Protein AF-A0A941QCE1-F1 (afdb_monomer)

pLDDT: mean 71.38, std 11.17, range [50.94, 88.25]

Secondary structure (DSSP, 8-state):
-HHHHHHHHHHHHHHHH--------PPPPTT-PPPPPP-PPPPPPHHHHHHHHHHHHHT---------SS---HHHHHHHHHHHTTTTTSPPB-TTS-B-

Radius of gyration: 17.73 Å; Cα contacts (8 Å, |Δi|>4): 46; chains: 1; bounding box: 29×45×41 Å

Sequence (100 aa):
MTVEIDGVLKEWGDRLFYTPIRPRGAKRTITRTTVAVSALPKPRTPTGVRRQLTETIRKAPEVMVKISGGGKGMRQIGAHLDYISRNGKVTLENDAGECH

Solvent-accessible surface area (backbone atoms only — not comparable to full-atom values): 6561 Å² total; per-residue (Å²): 112,69,71,57,53,40,50,53,38,34,56,50,36,51,62,74,78,42,76,85,78,73,81,72,76,78,71,72,44,99,83,71,51,81,64,79,77,74,74,78,79,76,83,70,51,41,66,56,37,52,50,52,53,53,41,61,75,65,62,62,93,79,82,90,81,88,88,77,73,98,68,89,44,72,68,55,54,47,56,52,50,34,59,74,17,62,70,71,76,39,77,44,66,49,97,89,67,54,74,88

Foldseek 3Di:
DVVVLQVVLLVVCCVPPDDPPPPPPFDQDPVRDTDPDPDDPDRDGSVRSVVVVVCVVVVPDDDDDDDDDPPPDPVVVVVVVCVVCVNVVRWDADPVGDTD

Mean predicted aligned error: 14.31 Å

Structure (mmCIF, N/CA/C/O backbone):
data_AF-A0A941QCE1-F1
#
_entry.id   AF-A0A941QCE1-F1
#
loop_
_atom_site.group_PDB
_atom_site.id
_atom_site.type_symbol
_atom_site.label_atom_id
_atom_site.label_alt_id
_atom_site.label_comp_id
_atom_site.label_asym_id
_atom_site.label_entity_id
_atom_site.label_seq_id
_atom_site.pdbx_PDB_ins_code
_atom_site.Cartn_x
_atom_site.Cartn_y
_atom_site.Cartn_z
_atom_site.occupancy
_atom_site.B_iso_or_equiv
_atom_site.auth_seq_id
_atom_site.auth_comp_id
_atom_site.auth_asym_id
_atom_site.auth_atom_id
_atom_site.pdbx_PDB_model_num
ATOM 1 N N . MET A 1 1 ? 11.680 -20.438 -24.336 1.00 57.69 1 MET A N 1
ATOM 2 C CA . MET A 1 1 ? 10.272 -20.426 -23.890 1.00 57.69 1 MET A CA 1
ATOM 3 C C . MET A 1 1 ? 10.069 -19.728 -22.542 1.00 57.69 1 MET A C 1
ATOM 5 O O . MET A 1 1 ? 9.480 -18.662 -22.550 1.00 57.69 1 MET A O 1
ATOM 9 N N . THR A 1 2 ? 10.541 -20.225 -21.387 1.00 60.94 2 THR A N 1
ATOM 10 C CA . THR A 1 2 ? 10.289 -19.546 -20.084 1.00 60.94 2 THR A CA 1
ATOM 11 C C . THR A 1 2 ? 11.100 -18.259 -19.882 1.00 60.94 2 THR A C 1
ATOM 13 O O . THR A 1 2 ? 10.559 -17.267 -19.404 1.00 60.94 2 THR A O 1
ATOM 16 N N . VAL A 1 3 ? 12.361 -18.246 -20.326 1.00 68.69 3 VAL A N 1
ATOM 17 C CA . VAL A 1 3 ? 13.270 -17.083 -20.237 1.00 68.69 3 VAL A CA 1
ATOM 18 C C . VAL A 1 3 ? 12.757 -15.884 -21.047 1.00 68.69 3 VAL A C 1
ATOM 20 O O . VAL A 1 3 ? 12.895 -14.740 -20.623 1.00 68.69 3 VAL A O 1
ATOM 23 N N . GLU A 1 4 ? 12.103 -16.139 -22.182 1.00 81.06 4 GLU A N 1
ATOM 24 C CA . GLU A 1 4 ? 11.497 -15.095 -23.019 1.00 81.06 4 GLU A CA 1
ATOM 25 C C . GLU A 1 4 ? 10.264 -14.490 -22.340 1.00 81.06 4 GLU A C 1
ATOM 27 O O . GLU A 1 4 ? 10.135 -13.271 -22.272 1.00 81.06 4 GLU A O 1
ATOM 32 N N . ILE A 1 5 ? 9.391 -15.330 -21.772 1.00 79.25 5 ILE A N 1
ATOM 33 C CA . ILE A 1 5 ? 8.184 -14.874 -21.067 1.00 79.25 5 ILE A CA 1
ATOM 34 C C . ILE A 1 5 ? 8.563 -14.061 -19.824 1.00 79.25 5 ILE A C 1
ATOM 36 O O . ILE A 1 5 ? 7.945 -13.035 -19.548 1.00 79.25 5 ILE A O 1
ATOM 40 N N . ASP A 1 6 ? 9.581 -14.487 -19.079 1.00 80.75 6 ASP A N 1
ATOM 41 C CA . ASP A 1 6 ? 10.061 -13.767 -17.899 1.00 80.75 6 ASP A CA 1
ATOM 42 C C . ASP A 1 6 ? 10.684 -12.407 -18.266 1.00 80.75 6 ASP A C 1
ATOM 44 O O . ASP A 1 6 ? 10.492 -11.428 -17.538 1.00 80.75 6 ASP A O 1
ATOM 48 N N . GLY A 1 7 ? 11.359 -12.317 -19.418 1.00 80.50 7 GLY A N 1
ATOM 49 C CA . GLY A 1 7 ? 11.852 -11.057 -19.980 1.00 80.50 7 GLY A CA 1
ATOM 50 C C . GLY A 1 7 ? 10.720 -10.099 -20.362 1.00 80.50 7 GLY A C 1
ATOM 51 O O . GLY A 1 7 ? 10.728 -8.941 -19.943 1.00 80.50 7 GLY A O 1
ATOM 52 N N . VAL A 1 8 ? 9.705 -10.603 -21.070 1.00 84.06 8 VAL A N 1
ATOM 53 C CA . VAL A 1 8 ? 8.508 -9.832 -21.452 1.00 84.06 8 VAL A CA 1
ATOM 54 C C . VAL A 1 8 ? 7.747 -9.349 -20.219 1.00 84.06 8 VAL A C 1
ATOM 56 O O . VAL A 1 8 ? 7.345 -8.191 -20.152 1.00 84.06 8 VAL A O 1
ATOM 59 N N . LEU A 1 9 ? 7.585 -10.205 -19.208 1.00 81.06 9 LEU A N 1
ATOM 60 C CA . LEU A 1 9 ? 6.926 -9.836 -17.955 1.00 81.06 9 LEU A CA 1
ATOM 61 C C . LEU A 1 9 ? 7.686 -8.755 -17.200 1.00 81.06 9 LEU A C 1
ATOM 63 O O . LEU A 1 9 ? 7.063 -7.875 -16.614 1.00 81.06 9 LEU A O 1
ATOM 67 N N . LYS A 1 10 ? 9.018 -8.798 -17.211 1.00 79.31 10 LYS A N 1
ATOM 68 C CA . LYS A 1 10 ? 9.828 -7.758 -16.584 1.00 79.31 10 LYS A CA 1
ATOM 69 C C . LYS A 1 10 ? 9.652 -6.416 -17.298 1.00 79.31 10 LYS A C 1
ATOM 71 O O . LYS A 1 10 ? 9.389 -5.421 -16.634 1.00 79.31 10 LYS A O 1
ATOM 76 N N . GLU A 1 11 ? 9.717 -6.395 -18.628 1.00 81.06 11 GLU A N 1
ATOM 77 C CA . GLU A 1 11 ? 9.509 -5.177 -19.424 1.00 81.06 11 GLU A CA 1
ATOM 78 C C . GLU A 1 11 ? 8.094 -4.598 -19.244 1.00 81.06 11 GLU A C 1
ATOM 80 O O . GLU A 1 11 ? 7.923 -3.403 -18.989 1.00 81.06 11 GLU A O 1
ATOM 85 N N . TRP A 1 12 ? 7.069 -5.451 -19.317 1.00 80.38 12 TRP A N 1
ATOM 86 C CA . TRP A 1 12 ? 5.679 -5.048 -19.100 1.00 80.38 12 TRP A CA 1
ATOM 87 C C . TRP A 1 12 ? 5.436 -4.581 -17.666 1.00 80.38 12 TRP A C 1
ATOM 89 O O . TRP A 1 12 ? 4.742 -3.589 -17.456 1.00 80.38 12 TRP A O 1
ATOM 99 N N . GLY A 1 13 ? 6.024 -5.261 -16.682 1.00 75.50 13 GLY A N 1
ATOM 100 C CA . GLY A 1 13 ? 5.938 -4.884 -15.275 1.00 75.50 13 GLY A CA 1
ATOM 101 C C . GLY A 1 13 ? 6.582 -3.528 -14.992 1.00 75.50 13 GLY A C 1
ATOM 102 O O . GLY A 1 13 ? 5.969 -2.693 -14.323 1.00 75.50 13 GLY A O 1
ATOM 103 N N . ASP A 1 14 ? 7.770 -3.286 -15.554 1.00 74.69 14 ASP A N 1
ATOM 104 C CA . ASP A 1 14 ? 8.490 -2.013 -15.444 1.00 74.69 14 ASP A CA 1
ATOM 105 C C . ASP A 1 14 ? 7.679 -0.861 -16.078 1.00 74.69 14 ASP A C 1
ATOM 107 O O . ASP A 1 14 ? 7.669 0.246 -15.542 1.00 74.69 14 ASP A O 1
ATOM 111 N N . ARG A 1 15 ? 6.934 -1.115 -17.167 1.00 75.12 15 ARG A N 1
ATOM 112 C CA . ARG A 1 15 ? 6.098 -0.110 -17.854 1.00 75.12 15 ARG A CA 1
ATOM 113 C C . ARG A 1 15 ? 4.736 0.142 -17.196 1.00 75.12 15 ARG A C 1
ATOM 115 O O . ARG A 1 15 ? 4.280 1.284 -17.177 1.00 75.12 15 ARG A O 1
ATOM 122 N N . LEU A 1 16 ? 4.058 -0.903 -16.721 1.00 72.88 16 LEU A N 1
ATOM 123 C CA . LEU A 1 16 ? 2.693 -0.816 -16.181 1.00 72.88 16 LEU A CA 1
ATOM 124 C C . LEU A 1 16 ? 2.660 -0.309 -14.738 1.00 72.88 16 LEU A C 1
ATOM 126 O O . LEU A 1 16 ? 1.761 0.447 -14.377 1.00 72.88 16 LEU A O 1
ATOM 130 N N . PHE A 1 17 ? 3.620 -0.730 -13.912 1.00 69.50 17 PHE A N 1
ATOM 131 C CA . PHE A 1 17 ? 3.566 -0.514 -12.463 1.00 69.50 17 PHE A CA 1
ATOM 132 C C . PHE A 1 17 ? 4.586 0.503 -11.943 1.00 69.50 17 PHE A C 1
ATOM 134 O O . PHE A 1 17 ? 4.507 0.887 -10.776 1.00 69.50 17 PHE A O 1
ATOM 141 N N . TYR A 1 18 ? 5.506 0.979 -12.787 1.00 64.69 18 TYR A N 1
ATOM 142 C CA . TYR A 1 18 ? 6.447 2.036 -12.430 1.00 64.69 18 TYR A CA 1
ATOM 143 C C . TYR A 1 18 ? 6.416 3.195 -13.427 1.00 64.69 18 TYR A C 1
ATOM 145 O O . TYR A 1 18 ? 6.730 3.066 -14.603 1.00 64.69 18 TYR A O 1
ATOM 153 N N . THR A 1 19 ? 6.117 4.392 -12.921 1.00 58.28 19 THR A N 1
ATOM 154 C CA . THR A 1 19 ? 6.601 5.627 -13.544 1.00 58.28 19 THR A CA 1
ATOM 155 C C . THR A 1 19 ? 8.025 5.871 -13.045 1.00 58.28 19 THR A C 1
ATOM 157 O O . THR A 1 19 ? 8.265 5.729 -11.841 1.00 58.28 19 THR A O 1
ATOM 160 N N . PRO A 1 20 ? 8.985 6.262 -13.906 1.00 55.91 20 PRO A N 1
ATOM 161 C CA . PRO A 1 20 ? 10.286 6.709 -13.434 1.00 55.91 20 PRO A CA 1
ATOM 162 C C . PRO A 1 20 ? 10.062 7.861 -12.457 1.00 55.91 20 PRO A C 1
ATOM 164 O O . PRO A 1 20 ? 9.572 8.928 -12.843 1.00 55.91 20 PRO A O 1
ATOM 167 N N . ILE A 1 21 ? 10.380 7.644 -11.179 1.00 54.38 21 ILE A N 1
ATOM 168 C CA . ILE A 1 21 ? 10.329 8.700 -10.173 1.00 54.38 21 ILE A CA 1
ATOM 169 C C . ILE A 1 21 ? 11.406 9.698 -10.582 1.00 54.38 21 ILE A C 1
ATOM 171 O O . ILE A 1 21 ? 12.589 9.489 -10.325 1.00 54.38 21 ILE A O 1
ATOM 175 N N . ARG A 1 22 ? 11.011 10.777 -11.264 1.00 58.78 22 ARG A N 1
ATOM 176 C CA . ARG A 1 22 ? 11.917 11.893 -11.527 1.00 58.78 22 ARG A CA 1
ATOM 177 C C . ARG A 1 22 ? 12.284 12.464 -10.159 1.00 58.78 22 ARG A C 1
ATOM 179 O O . ARG A 1 22 ? 11.373 12.929 -9.464 1.00 58.78 22 ARG A O 1
ATOM 186 N N . PRO A 1 23 ? 13.556 12.404 -9.731 1.00 52.75 23 PRO A N 1
ATOM 187 C CA . PRO A 1 23 ? 13.932 12.919 -8.429 1.00 52.75 23 PRO A CA 1
ATOM 188 C C . PRO A 1 23 ? 13.594 14.408 -8.409 1.00 52.75 23 PRO A C 1
ATOM 190 O O . PRO A 1 23 ? 14.180 15.214 -9.129 1.00 52.75 23 PRO A O 1
ATOM 193 N N . ARG A 1 24 ? 12.595 14.786 -7.610 1.00 55.69 24 ARG A N 1
ATOM 194 C CA . ARG A 1 24 ? 12.346 16.194 -7.320 1.00 55.69 24 ARG A CA 1
ATOM 195 C C . ARG A 1 24 ? 13.473 16.603 -6.380 1.00 55.69 24 ARG A C 1
ATOM 197 O O . ARG A 1 24 ? 13.593 16.010 -5.309 1.00 55.69 24 ARG A O 1
ATOM 204 N N . GLY A 1 25 ? 14.316 17.541 -6.815 1.00 57.47 25 GLY A N 1
ATOM 205 C CA . GLY A 1 25 ? 15.491 17.986 -6.061 1.00 57.47 25 GLY A CA 1
ATOM 206 C C . GLY A 1 25 ? 15.168 18.192 -4.580 1.00 57.47 25 GLY A C 1
ATOM 207 O O . GLY A 1 25 ? 14.105 18.723 -4.241 1.00 57.47 25 GLY A O 1
ATOM 208 N N . ALA A 1 26 ? 16.056 17.711 -3.708 1.00 56.28 26 ALA A N 1
ATOM 209 C CA . ALA A 1 26 ? 15.859 17.721 -2.265 1.00 56.28 26 ALA A CA 1
ATOM 210 C C . ALA A 1 26 ? 15.496 19.137 -1.782 1.00 56.28 26 ALA A C 1
ATOM 212 O O . ALA A 1 26 ? 16.290 20.071 -1.906 1.00 56.28 26 ALA A O 1
ATOM 213 N N . LYS A 1 27 ? 14.288 19.320 -1.234 1.00 54.38 27 LYS A N 1
ATOM 214 C CA . LYS A 1 27 ? 13.924 20.590 -0.598 1.00 54.38 27 LYS A CA 1
ATOM 215 C C . LYS A 1 27 ? 14.612 20.664 0.762 1.00 54.38 27 LYS A C 1
ATOM 217 O O . LYS A 1 27 ? 14.456 19.765 1.583 1.00 54.38 27 LYS A O 1
ATOM 222 N N . ARG A 1 28 ? 15.367 21.740 0.993 1.00 52.19 28 ARG A N 1
ATOM 223 C CA . ARG A 1 28 ? 15.990 22.036 2.290 1.00 52.19 28 ARG A CA 1
ATOM 224 C C . ARG A 1 28 ? 14.878 22.288 3.311 1.00 52.19 28 ARG A C 1
ATOM 226 O O . ARG A 1 28 ? 14.091 23.215 3.139 1.00 52.19 28 ARG A O 1
ATOM 233 N N . THR A 1 29 ? 14.795 21.464 4.349 1.00 54.97 29 THR A N 1
ATOM 234 C CA . THR A 1 29 ? 13.930 21.732 5.507 1.00 54.97 29 THR A CA 1
ATOM 235 C C . THR A 1 29 ? 14.478 22.938 6.286 1.00 54.97 29 THR A C 1
ATOM 237 O O . THR A 1 29 ? 15.670 23.235 6.199 1.00 54.97 29 THR A O 1
ATOM 240 N N . ILE A 1 30 ? 13.626 23.627 7.058 1.00 59.22 30 ILE A N 1
ATOM 241 C CA . ILE A 1 30 ? 13.966 24.792 7.906 1.00 59.22 30 ILE A CA 1
ATOM 242 C C . ILE A 1 30 ? 15.215 24.544 8.784 1.00 59.22 30 ILE A C 1
ATOM 244 O O . ILE A 1 30 ? 15.999 25.458 9.016 1.00 59.22 30 ILE A O 1
ATOM 248 N N . THR A 1 31 ? 15.480 23.291 9.163 1.00 61.97 31 THR A N 1
ATOM 249 C CA . THR A 1 31 ? 16.641 22.852 9.962 1.00 61.97 31 THR A CA 1
ATOM 250 C C . THR A 1 31 ? 17.931 22.609 9.148 1.00 61.97 31 THR A C 1
ATOM 252 O O . THR A 1 31 ? 18.894 22.062 9.671 1.00 61.97 31 THR A O 1
ATOM 255 N N . ARG A 1 32 ? 17.989 22.976 7.855 1.00 54.12 32 ARG A N 1
ATOM 256 C CA . ARG A 1 32 ? 19.138 22.742 6.942 1.00 54.12 32 ARG A CA 1
ATOM 257 C C . ARG A 1 32 ? 19.596 21.277 6.801 1.00 54.12 32 ARG A C 1
ATOM 259 O O . ARG A 1 32 ? 20.653 21.036 6.229 1.00 54.12 32 ARG A O 1
ATOM 266 N N . THR A 1 33 ? 18.809 20.297 7.229 1.00 54.88 33 THR A N 1
ATOM 267 C CA . THR A 1 33 ? 19.130 18.875 7.035 1.00 54.88 33 THR A CA 1
ATOM 268 C C . THR A 1 33 ? 18.647 18.398 5.665 1.00 54.88 33 THR A C 1
ATOM 270 O O . THR A 1 33 ? 17.520 18.690 5.254 1.00 54.88 33 THR A O 1
ATOM 273 N N . THR A 1 34 ? 19.494 17.669 4.940 1.00 50.94 34 THR A N 1
ATOM 274 C CA . THR A 1 34 ? 19.124 16.990 3.696 1.00 50.94 34 THR A CA 1
ATOM 275 C C . THR A 1 34 ? 18.390 15.694 4.035 1.00 50.94 34 THR A C 1
ATOM 277 O O . THR A 1 34 ? 18.935 14.803 4.679 1.00 50.94 34 THR A O 1
ATOM 280 N N . VAL A 1 35 ? 17.129 15.569 3.617 1.00 54.94 35 VAL A N 1
ATOM 281 C CA . VAL A 1 35 ? 16.439 14.273 3.655 1.00 54.94 35 VAL A CA 1
ATOM 282 C C . VAL A 1 35 ? 16.918 13.484 2.442 1.00 54.94 35 VAL A C 1
ATOM 284 O O . VAL A 1 35 ? 16.690 13.915 1.310 1.00 54.94 35 VAL A O 1
ATOM 287 N N . ALA A 1 36 ? 17.598 12.358 2.671 1.00 55.38 36 ALA A N 1
ATOM 288 C CA . ALA A 1 36 ? 17.956 11.434 1.602 1.00 55.38 36 ALA A CA 1
ATOM 289 C C . ALA A 1 36 ? 16.685 11.052 0.829 1.00 55.38 36 ALA A C 1
ATOM 291 O O . ALA A 1 36 ? 15.700 10.591 1.417 1.00 55.38 36 ALA A O 1
ATOM 292 N N . VAL A 1 37 ? 16.691 11.296 -0.482 1.00 56.16 37 VAL A N 1
ATOM 293 C CA . VAL A 1 37 ? 15.633 10.819 -1.372 1.00 56.16 37 VAL A CA 1
ATOM 294 C C . VAL A 1 37 ? 15.660 9.297 -1.264 1.00 56.16 37 VAL A C 1
ATOM 296 O O . VAL A 1 37 ? 16.717 8.694 -1.439 1.00 56.16 37 VAL A O 1
ATOM 299 N N . SER A 1 38 ? 14.530 8.696 -0.883 1.00 56.50 38 SER A N 1
ATOM 300 C CA . SER A 1 38 ? 14.392 7.245 -0.736 1.00 56.50 38 SER A CA 1
ATOM 301 C C . SER A 1 38 ? 14.980 6.528 -1.949 1.00 56.50 38 SER A C 1
ATOM 303 O O . SER A 1 38 ? 14.727 6.955 -3.078 1.00 56.50 38 SER A O 1
ATOM 305 N N . ALA A 1 39 ? 15.754 5.467 -1.697 1.00 56.31 39 ALA A N 1
ATOM 306 C CA . ALA A 1 39 ? 16.381 4.639 -2.721 1.00 56.31 39 ALA A CA 1
ATOM 307 C C . ALA A 1 39 ? 15.402 4.319 -3.858 1.00 56.31 39 ALA A C 1
ATOM 309 O O . ALA A 1 39 ? 14.203 4.137 -3.615 1.00 56.31 39 ALA A O 1
ATOM 310 N N . LEU A 1 40 ? 15.919 4.262 -5.091 1.00 55.34 40 LEU A N 1
ATOM 311 C CA . LEU A 1 40 ? 15.110 3.852 -6.230 1.00 55.34 40 LEU A CA 1
ATOM 312 C C . LEU A 1 40 ? 14.429 2.515 -5.900 1.00 55.34 40 LEU A C 1
ATOM 314 O O . LEU A 1 40 ? 15.067 1.631 -5.321 1.00 55.34 40 LEU A O 1
ATOM 318 N N . PRO A 1 41 ? 13.147 2.363 -6.254 1.00 57.00 41 PRO A N 1
ATOM 319 C CA . PRO A 1 41 ? 12.459 1.097 -6.090 1.00 57.00 41 PRO A CA 1
ATOM 320 C C . PRO A 1 41 ? 13.257 -0.016 -6.775 1.00 57.00 41 PRO A C 1
ATOM 322 O O . PRO A 1 41 ? 13.695 0.134 -7.917 1.00 57.00 41 PRO A O 1
ATOM 325 N N . LYS A 1 42 ? 13.472 -1.127 -6.064 1.00 59.97 42 LYS A N 1
ATOM 326 C CA . LYS A 1 42 ? 14.159 -2.297 -6.617 1.00 59.97 42 LYS A CA 1
ATOM 327 C C . LYS A 1 42 ? 13.325 -2.838 -7.793 1.00 59.97 42 LYS A C 1
ATOM 329 O O . LYS A 1 42 ? 12.116 -3.001 -7.614 1.00 59.97 42 LYS A O 1
ATOM 334 N N . PRO A 1 43 ? 13.923 -3.118 -8.969 1.00 59.53 43 PRO A N 1
ATOM 335 C CA . PRO A 1 43 ? 13.182 -3.687 -10.092 1.00 59.53 43 PRO A CA 1
ATOM 336 C C . PRO A 1 43 ? 12.540 -5.010 -9.662 1.00 59.53 43 PRO A C 1
ATOM 338 O O . PRO A 1 43 ? 13.191 -5.843 -9.021 1.00 59.53 43 PRO A O 1
ATOM 341 N N . ARG A 1 44 ? 11.248 -5.182 -9.962 1.00 66.00 44 ARG A N 1
ATOM 342 C CA . ARG A 1 44 ? 10.491 -6.369 -9.538 1.00 66.00 44 ARG A CA 1
ATOM 343 C C . ARG A 1 44 ? 10.960 -7.597 -10.316 1.00 66.00 44 ARG A C 1
ATOM 345 O O . ARG A 1 44 ? 11.306 -7.519 -11.492 1.00 66.00 44 ARG A O 1
ATOM 352 N N . THR A 1 45 ? 10.954 -8.750 -9.654 1.00 78.38 45 THR A N 1
ATOM 353 C CA . THR A 1 45 ? 11.195 -10.040 -10.307 1.00 78.38 45 THR A CA 1
ATOM 354 C C . THR A 1 45 ? 9.990 -10.432 -11.177 1.00 78.38 45 THR A C 1
ATOM 356 O O . THR A 1 45 ? 8.862 -10.032 -10.871 1.00 78.38 45 THR A O 1
ATOM 359 N N . PRO A 1 46 ? 10.175 -11.267 -12.217 1.00 76.75 46 PRO A N 1
ATOM 360 C CA . PRO A 1 46 ? 9.074 -11.758 -13.057 1.00 76.75 46 PRO A CA 1
ATOM 361 C C . PRO A 1 46 ? 7.946 -12.431 -12.256 1.00 76.75 46 PRO A C 1
ATOM 363 O O . PRO A 1 46 ? 6.765 -12.270 -12.566 1.00 76.75 46 PRO A O 1
ATOM 366 N N . THR A 1 47 ? 8.291 -13.131 -11.170 1.00 79.50 47 THR A N 1
ATOM 367 C CA . THR A 1 47 ? 7.333 -13.730 -10.226 1.00 79.50 47 THR A CA 1
ATOM 368 C C . THR A 1 47 ? 6.477 -12.684 -9.512 1.00 79.50 47 THR A C 1
ATOM 370 O O . THR A 1 47 ? 5.262 -12.849 -9.407 1.00 79.50 47 THR A O 1
ATOM 373 N N . GLY A 1 48 ? 7.081 -11.572 -9.083 1.00 78.81 48 GLY A N 1
ATOM 374 C CA . GLY A 1 48 ? 6.366 -10.460 -8.463 1.00 78.81 48 GLY A CA 1
ATOM 375 C C . GLY A 1 48 ? 5.380 -9.784 -9.418 1.00 78.81 48 GLY A C 1
ATOM 376 O O . GLY A 1 48 ? 4.280 -9.429 -9.000 1.00 78.81 48 GLY A O 1
ATOM 377 N N . VAL A 1 49 ? 5.741 -9.666 -10.702 1.00 78.81 49 VAL A N 1
ATOM 378 C CA . VAL A 1 49 ? 4.853 -9.118 -11.743 1.00 78.81 49 VAL A CA 1
ATOM 379 C C . VAL A 1 49 ? 3.658 -10.040 -11.992 1.00 78.81 49 VAL A C 1
ATOM 381 O O . VAL A 1 49 ? 2.524 -9.567 -12.021 1.00 78.81 49 VAL A O 1
ATOM 384 N N . ARG A 1 50 ? 3.879 -11.360 -12.107 1.00 81.19 50 ARG A N 1
ATO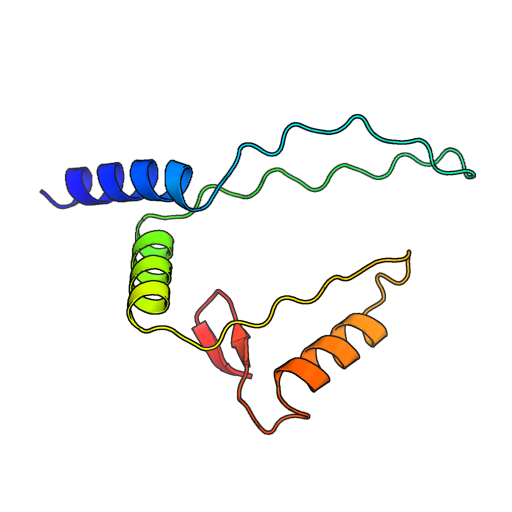M 385 C CA . ARG A 1 50 ? 2.786 -12.342 -12.254 1.00 81.19 50 ARG A CA 1
ATOM 386 C C . ARG A 1 50 ? 1.809 -12.294 -11.079 1.00 81.19 50 ARG A C 1
ATOM 388 O O . ARG A 1 50 ? 0.600 -12.299 -11.306 1.00 81.19 50 ARG A O 1
ATOM 395 N N . ARG A 1 51 ? 2.318 -12.220 -9.841 1.00 80.38 51 ARG A N 1
ATOM 396 C CA . ARG A 1 51 ? 1.476 -12.096 -8.639 1.00 80.38 51 ARG A CA 1
ATOM 397 C C . ARG A 1 51 ? 0.609 -10.844 -8.718 1.00 80.38 51 ARG A C 1
ATOM 399 O O . ARG A 1 51 ? -0.605 -10.945 -8.621 1.00 80.38 51 ARG A O 1
ATOM 406 N N . GLN A 1 52 ? 1.217 -9.688 -8.972 1.00 74.44 52 GLN A N 1
ATOM 407 C CA . GLN A 1 52 ? 0.491 -8.421 -9.036 1.00 74.44 52 GLN A CA 1
ATOM 408 C C . GLN A 1 52 ? -0.575 -8.412 -10.139 1.00 74.44 52 GLN A C 1
ATOM 410 O O . GLN A 1 52 ? -1.699 -7.995 -9.886 1.00 74.44 52 GLN A O 1
ATOM 415 N N . LEU A 1 53 ? -0.264 -8.936 -11.329 1.00 77.44 53 LEU A N 1
ATOM 416 C CA . LEU A 1 53 ? -1.239 -9.062 -12.414 1.00 77.44 53 LEU A CA 1
ATOM 417 C C . LEU A 1 53 ? -2.420 -9.957 -12.014 1.00 77.44 53 LEU A C 1
ATOM 419 O O . LEU A 1 53 ? -3.570 -9.628 -12.296 1.00 77.44 53 LEU A O 1
ATOM 423 N N . THR A 1 54 ? -2.138 -11.066 -11.331 1.00 80.12 54 THR A N 1
ATOM 424 C CA . THR A 1 54 ? -3.166 -11.990 -10.837 1.00 80.12 54 THR A CA 1
ATOM 425 C C . THR A 1 54 ? -4.078 -11.305 -9.820 1.00 80.12 54 THR A C 1
ATOM 427 O O . THR A 1 54 ? -5.296 -11.418 -9.930 1.00 80.12 54 THR A O 1
ATOM 430 N N . GLU A 1 55 ? -3.516 -10.537 -8.886 1.00 77.31 55 GLU A N 1
ATOM 431 C CA . GLU A 1 55 ? -4.279 -9.774 -7.890 1.00 77.31 55 GLU A CA 1
ATOM 432 C C . GLU A 1 55 ? -5.123 -8.655 -8.521 1.00 77.31 55 GLU A C 1
ATOM 434 O O . GLU A 1 55 ? -6.303 -8.506 -8.195 1.00 77.31 55 GLU A O 1
ATOM 439 N N . THR A 1 56 ? -4.574 -7.926 -9.501 1.00 72.62 56 THR A N 1
ATOM 440 C CA . THR A 1 56 ? -5.324 -6.912 -10.259 1.00 72.62 56 THR A CA 1
ATOM 441 C C . THR A 1 56 ? -6.504 -7.536 -11.008 1.00 72.62 56 THR A C 1
ATOM 443 O O . THR A 1 56 ? -7.615 -7.008 -10.959 1.00 72.62 56 THR A O 1
ATOM 446 N N . ILE A 1 57 ? -6.298 -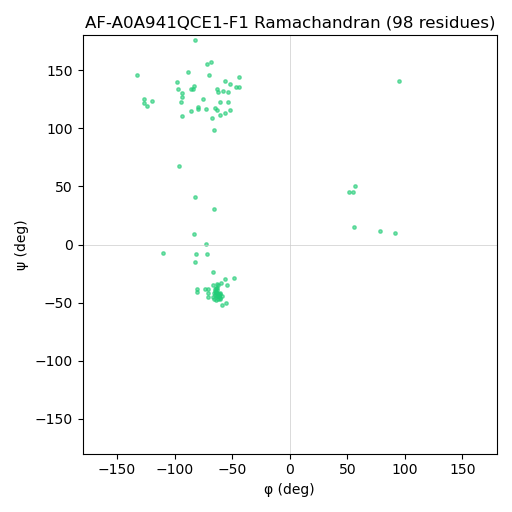8.683 -11.666 1.00 79.88 57 ILE A N 1
ATOM 447 C CA . ILE A 1 57 ? -7.372 -9.419 -12.353 1.00 79.88 57 ILE A CA 1
ATOM 448 C C . ILE A 1 57 ? -8.427 -9.906 -11.350 1.00 79.88 57 ILE A C 1
ATOM 450 O O . ILE A 1 57 ? -9.624 -9.833 -11.632 1.00 79.88 57 ILE A O 1
ATOM 454 N N . ARG A 1 58 ? -7.999 -10.362 -10.167 1.00 79.19 58 ARG A N 1
ATOM 455 C CA . ARG A 1 58 ? -8.880 -10.818 -9.082 1.00 79.19 58 ARG A CA 1
ATOM 456 C C . ARG A 1 58 ? -9.642 -9.690 -8.384 1.00 79.19 58 ARG A C 1
ATOM 458 O O . ARG A 1 58 ? -10.537 -9.993 -7.602 1.00 79.19 58 ARG A O 1
ATOM 465 N N . LYS A 1 59 ? -9.338 -8.418 -8.681 1.00 73.44 59 LYS A N 1
ATOM 466 C CA . LYS A 1 59 ? -9.928 -7.239 -8.023 1.00 73.44 59 LYS A CA 1
ATOM 467 C C . LYS A 1 59 ? -9.829 -7.327 -6.496 1.00 73.44 59 LYS A C 1
ATOM 469 O O . LYS A 1 59 ? -10.812 -7.084 -5.793 1.00 73.44 59 LYS A O 1
ATOM 474 N N . ALA A 1 60 ? -8.655 -7.707 -5.989 1.00 68.88 60 ALA A N 1
ATOM 475 C CA . ALA A 1 60 ? -8.418 -7.737 -4.553 1.00 68.88 60 ALA A CA 1
ATOM 476 C C . ALA A 1 60 ? -8.688 -6.346 -3.933 1.00 68.88 60 ALA A C 1
ATOM 478 O O . ALA A 1 60 ? -8.387 -5.326 -4.559 1.00 68.88 60 ALA A O 1
ATOM 479 N N . PRO A 1 61 ? -9.291 -6.269 -2.734 1.00 67.31 61 PRO A N 1
ATOM 480 C CA . PRO A 1 61 ? -9.551 -4.993 -2.081 1.00 67.31 61 PRO A CA 1
ATOM 481 C C . PRO A 1 61 ? -8.229 -4.324 -1.675 1.00 67.31 61 PRO A C 1
ATOM 483 O O . PRO A 1 61 ? -7.565 -4.759 -0.737 1.00 67.31 61 PRO A O 1
ATOM 486 N N . GLU A 1 62 ? -7.862 -3.245 -2.366 1.00 72.75 62 GLU A N 1
ATOM 487 C CA . GLU A 1 62 ? -6.661 -2.451 -2.087 1.00 72.75 62 GLU A CA 1
ATOM 4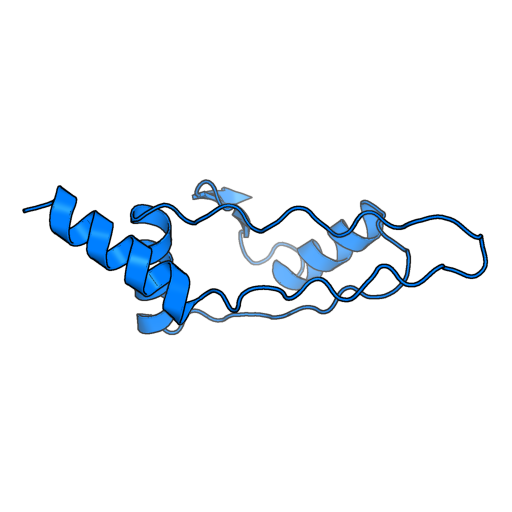88 C C . GLU A 1 62 ? -6.995 -1.207 -1.244 1.00 72.75 62 GLU A C 1
ATOM 490 O O . GLU A 1 62 ? -8.002 -0.532 -1.472 1.00 72.75 62 GLU A O 1
ATOM 495 N N . VAL A 1 63 ? -6.133 -0.867 -0.276 1.00 71.56 63 VAL A N 1
ATOM 496 C CA . VAL A 1 63 ? -6.262 0.345 0.553 1.00 71.56 63 VAL A CA 1
ATOM 497 C C . VAL A 1 63 ? -4.992 1.181 0.436 1.00 71.56 63 VAL A C 1
ATOM 499 O O . VAL A 1 63 ? -3.908 0.744 0.816 1.00 71.56 63 VAL A O 1
ATOM 502 N N . MET A 1 64 ? -5.121 2.417 -0.053 1.00 69.81 64 MET A N 1
ATOM 503 C CA . MET A 1 64 ? -4.020 3.380 -0.075 1.00 69.81 64 MET A CA 1
ATOM 504 C C . MET A 1 64 ? -4.051 4.262 1.176 1.00 69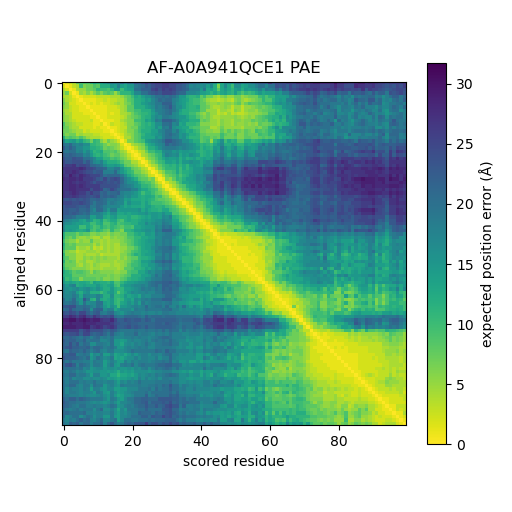.81 64 MET A C 1
ATOM 506 O O . MET A 1 64 ? -5.057 4.913 1.455 1.00 69.81 64 MET A O 1
ATOM 510 N N . VAL A 1 65 ? -2.927 4.341 1.896 1.00 66.00 65 VAL A N 1
ATOM 511 C CA . VAL A 1 65 ? -2.770 5.221 3.066 1.00 66.00 65 VAL A CA 1
ATOM 512 C C . VAL A 1 65 ? -1.638 6.211 2.822 1.00 66.00 65 VAL A C 1
ATOM 514 O O . VAL A 1 65 ? -0.496 5.836 2.560 1.00 66.00 65 VAL A O 1
ATOM 517 N N . LYS A 1 66 ? -1.946 7.506 2.930 1.00 72.88 66 LYS A N 1
ATOM 518 C CA . LYS A 1 66 ? -0.935 8.562 2.870 1.00 72.88 66 LYS A CA 1
ATOM 519 C C . LYS A 1 66 ? -0.344 8.791 4.256 1.00 72.88 66 LYS A C 1
ATOM 521 O O . LYS A 1 66 ? -1.016 9.311 5.139 1.00 72.88 66 LYS A O 1
ATOM 526 N N . ILE A 1 67 ? 0.942 8.496 4.403 1.00 66.25 67 ILE A N 1
ATOM 527 C CA . ILE A 1 67 ? 1.707 8.829 5.606 1.00 66.25 67 ILE A CA 1
ATOM 528 C C . ILE A 1 67 ? 2.396 10.179 5.363 1.00 66.25 67 ILE A C 1
ATOM 530 O O . ILE A 1 67 ? 3.287 10.288 4.519 1.00 66.25 67 ILE A O 1
ATOM 534 N N . SER A 1 68 ? 1.968 11.234 6.060 1.00 60.50 68 SER A N 1
ATOM 535 C CA . SER A 1 68 ? 2.567 12.575 5.952 1.00 60.50 68 SER A CA 1
ATOM 536 C C . SER A 1 68 ? 2.850 13.199 7.317 1.00 60.50 68 SER A C 1
ATOM 538 O O . SER A 1 68 ? 2.069 13.018 8.243 1.00 60.50 68 SER A O 1
ATOM 540 N N . GLY A 1 69 ? 3.932 13.985 7.411 1.00 57.88 69 GLY A N 1
ATOM 541 C CA . GLY A 1 69 ? 4.406 14.606 8.657 1.00 57.88 69 GLY A CA 1
ATOM 542 C C . GLY A 1 69 ? 5.485 13.7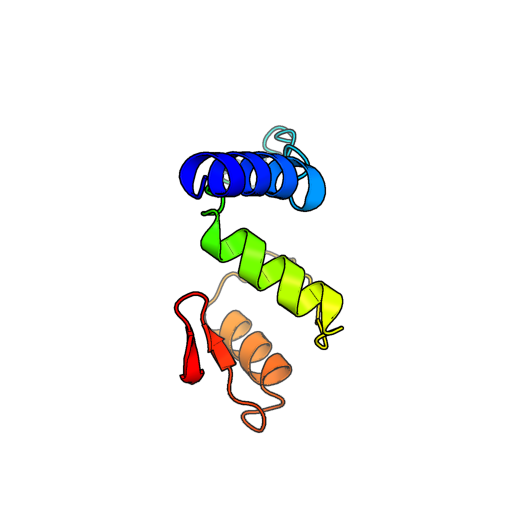58 9.341 1.00 57.88 69 GLY A C 1
ATOM 543 O O . GLY A 1 69 ? 5.424 12.536 9.308 1.00 57.88 69 GLY A O 1
ATOM 544 N N . GLY A 1 70 ? 6.512 14.395 9.912 1.00 62.88 70 GLY A N 1
ATOM 545 C CA . GLY 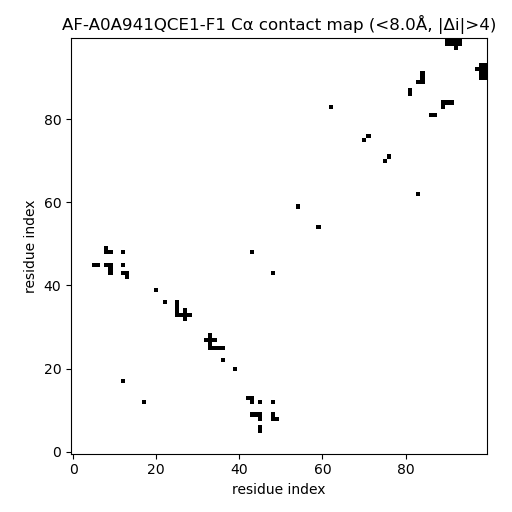A 1 70 ? 7.754 13.780 10.416 1.00 62.88 70 GLY A CA 1
ATOM 546 C C . GLY A 1 70 ? 7.640 12.831 11.621 1.00 62.88 70 GLY A C 1
ATOM 547 O O . GLY A 1 70 ? 8.586 12.733 12.392 1.00 62.88 70 GLY A O 1
ATOM 548 N N . GLY A 1 71 ? 6.525 12.123 11.793 1.00 54.69 71 GLY A N 1
ATOM 549 C CA . GLY A 1 71 ? 6.333 11.062 12.780 1.00 54.69 71 GLY A CA 1
ATOM 550 C C . GLY A 1 71 ? 6.581 9.682 12.173 1.00 54.69 71 GLY A C 1
ATOM 551 O O . GLY A 1 71 ? 5.653 8.896 12.031 1.00 54.69 71 GLY A O 1
ATOM 552 N N . LYS A 1 72 ? 7.830 9.380 11.801 1.00 65.38 72 LYS A N 1
ATOM 553 C CA . LYS A 1 72 ? 8.257 8.049 11.318 1.00 65.38 72 LYS A CA 1
ATOM 554 C C . LYS A 1 72 ? 8.550 7.083 12.484 1.00 65.38 72 LYS A C 1
ATOM 556 O O . LYS A 1 72 ? 9.570 6.404 12.483 1.00 65.38 72 LYS A O 1
ATOM 561 N N . GLY A 1 73 ? 7.722 7.097 13.527 1.00 73.25 73 GLY A N 1
ATOM 562 C CA . GLY A 1 73 ? 7.897 6.244 14.704 1.00 73.25 73 GLY A CA 1
ATOM 563 C C . GLY A 1 73 ? 7.201 4.895 14.532 1.00 73.25 73 GLY A C 1
ATOM 564 O O . GLY A 1 73 ? 6.143 4.820 13.907 1.00 73.25 73 GLY A O 1
ATOM 565 N N . MET A 1 74 ? 7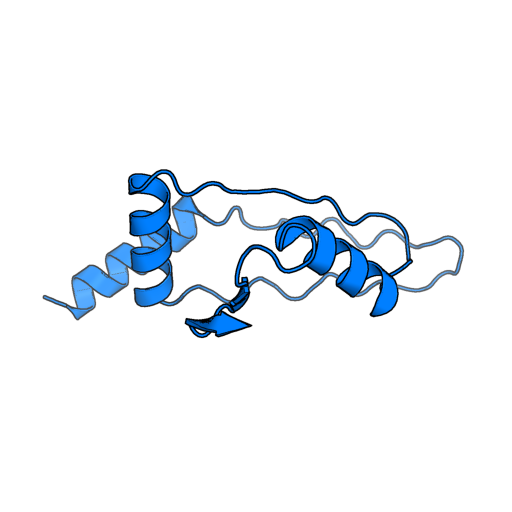.749 3.835 15.138 1.00 78.31 74 MET A N 1
ATOM 566 C CA . MET A 1 74 ? 7.122 2.501 15.121 1.00 78.31 74 MET A CA 1
ATOM 567 C C . MET A 1 74 ? 5.689 2.516 15.673 1.00 78.31 74 MET A C 1
ATOM 569 O O . MET A 1 74 ? 4.849 1.756 15.207 1.00 78.31 74 MET A O 1
ATOM 573 N N . ARG A 1 75 ? 5.378 3.430 16.604 1.00 80.19 75 ARG A N 1
ATOM 574 C CA . ARG A 1 75 ? 4.035 3.570 17.185 1.00 80.19 75 ARG A CA 1
ATOM 575 C C . ARG A 1 75 ? 2.979 3.991 16.156 1.00 80.19 75 ARG A C 1
ATOM 577 O O . ARG A 1 75 ? 1.875 3.465 16.166 1.00 80.19 75 ARG A O 1
ATOM 584 N N . GLN A 1 76 ? 3.307 4.930 15.266 1.00 78.88 76 GLN A N 1
ATOM 585 C CA . GLN A 1 76 ? 2.402 5.372 14.200 1.00 78.88 76 GLN A CA 1
ATOM 586 C C . GLN A 1 76 ? 2.239 4.297 13.122 1.00 78.88 76 GLN A C 1
ATOM 588 O O . GLN A 1 76 ? 1.135 4.087 12.633 1.00 78.88 76 GLN A O 1
ATOM 593 N N . ILE A 1 77 ? 3.326 3.593 12.788 1.00 81.69 77 ILE A N 1
ATOM 594 C CA . ILE A 1 77 ? 3.282 2.457 11.857 1.00 81.69 77 ILE A CA 1
ATOM 595 C C . ILE A 1 77 ? 2.371 1.356 12.413 1.00 81.69 77 ILE A C 1
ATOM 597 O O . ILE A 1 77 ? 1.513 0.872 11.682 1.00 81.69 77 ILE A O 1
ATOM 601 N N . GLY A 1 78 ? 2.489 1.031 13.705 1.00 85.25 78 GLY A N 1
ATOM 602 C CA . GLY A 1 78 ? 1.601 0.086 14.388 1.00 85.25 78 GLY A CA 1
ATOM 603 C C . GLY A 1 78 ? 0.129 0.473 14.262 1.00 85.25 78 GLY A C 1
ATOM 604 O O . GLY A 1 78 ? -0.659 -0.317 13.765 1.00 85.25 78 GLY A O 1
ATOM 605 N N . ALA A 1 79 ? -0.226 1.728 14.557 1.00 83.06 79 ALA A N 1
ATOM 606 C CA . ALA A 1 79 ? -1.608 2.200 14.417 1.00 83.06 79 ALA A CA 1
ATOM 607 C C . ALA A 1 79 ? -2.156 2.082 12.978 1.00 83.06 79 ALA A C 1
ATOM 609 O O . ALA A 1 79 ? -3.348 1.850 12.773 1.00 83.06 79 ALA A O 1
ATOM 610 N N . HIS A 1 80 ? -1.301 2.239 11.963 1.00 81.25 80 HIS A N 1
ATOM 611 C CA . HIS A 1 80 ? -1.697 2.012 10.573 1.00 81.25 80 HIS A CA 1
ATOM 612 C C . HIS A 1 80 ? -1.911 0.526 10.267 1.00 81.25 80 HIS A C 1
ATOM 614 O O . HIS A 1 80 ? -2.885 0.191 9.595 1.00 81.25 80 HIS A O 1
ATOM 620 N N . LEU A 1 81 ? -1.045 -0.357 10.769 1.00 84.50 81 LEU A N 1
ATOM 621 C CA . LEU A 1 81 ? -1.205 -1.807 10.628 1.00 84.50 81 LEU A CA 1
ATOM 622 C C . LEU A 1 81 ? -2.451 -2.314 11.367 1.00 84.50 81 LEU A C 1
ATOM 624 O O . LEU A 1 81 ? -3.189 -3.134 10.822 1.00 84.50 81 LEU A O 1
ATOM 628 N N . ASP A 1 82 ? -2.749 -1.770 12.546 1.00 86.62 82 ASP A N 1
ATOM 629 C CA . ASP A 1 82 ? -3.974 -2.061 13.294 1.00 86.62 82 ASP A CA 1
ATOM 630 C C . ASP A 1 82 ? -5.210 -1.675 12.476 1.00 86.62 82 ASP A C 1
ATOM 632 O O . ASP A 1 82 ? -6.124 -2.476 12.302 1.00 86.62 82 ASP A O 1
ATOM 636 N N . TYR A 1 83 ? -5.225 -0.482 11.875 1.00 84.25 83 TYR A N 1
ATOM 637 C CA . TYR A 1 83 ? -6.327 -0.073 11.004 1.00 84.25 83 TYR A CA 1
ATOM 638 C C . TYR A 1 83 ? -6.501 -1.010 9.795 1.00 84.25 83 TYR A C 1
ATOM 640 O O . TYR A 1 83 ? -7.619 -1.441 9.505 1.00 84.25 83 TYR A O 1
ATOM 648 N N . ILE A 1 84 ? -5.405 -1.360 9.109 1.00 84.94 84 ILE A N 1
ATOM 649 C CA . ILE A 1 84 ? -5.428 -2.230 7.919 1.00 84.94 84 ILE A CA 1
ATOM 650 C C . ILE A 1 84 ? -5.907 -3.643 8.277 1.00 84.94 84 ILE A C 1
ATOM 652 O O . ILE A 1 84 ? -6.766 -4.192 7.587 1.00 84.94 84 ILE A O 1
ATOM 656 N N . SER A 1 85 ? -5.426 -4.201 9.391 1.00 87.12 85 SER A N 1
ATOM 657 C CA . SER A 1 85 ? -5.860 -5.504 9.918 1.00 87.12 85 SER A CA 1
ATOM 658 C C . SER A 1 85 ? -7.268 -5.479 10.529 1.00 87.12 85 SER A C 1
ATOM 660 O O . SER A 1 85 ? -7.751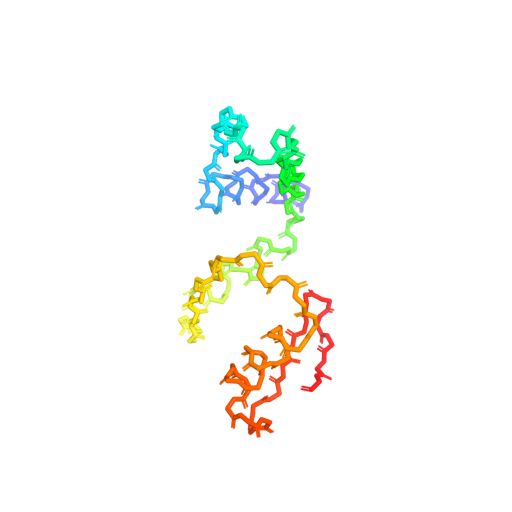 -6.500 11.019 1.00 87.12 85 SER A O 1
ATOM 662 N N . ARG A 1 86 ? -7.960 -4.328 10.518 1.00 87.81 86 ARG A N 1
ATOM 663 C CA . ARG A 1 86 ? -9.258 -4.112 11.180 1.00 87.81 86 ARG A CA 1
ATOM 664 C C . ARG A 1 86 ? -9.207 -4.459 12.674 1.00 87.81 86 ARG A C 1
ATOM 666 O O . ARG A 1 86 ? -10.110 -5.122 13.190 1.00 87.81 86 ARG A O 1
ATOM 673 N N . ASN A 1 87 ? -8.155 -3.998 13.345 1.00 88.25 87 ASN A N 1
ATOM 674 C CA . ASN A 1 87 ? -7.770 -4.323 14.717 1.00 88.25 87 ASN A CA 1
ATOM 675 C C . ASN A 1 87 ? -7.585 -5.839 14.916 1.00 88.25 87 ASN A C 1
ATOM 677 O O . ASN A 1 87 ? -8.191 -6.423 15.813 1.00 88.25 87 ASN A O 1
ATOM 681 N N . GLY A 1 88 ? -6.807 -6.482 14.037 1.00 84.75 88 GLY A N 1
ATOM 682 C CA . GLY A 1 88 ? -6.473 -7.911 14.124 1.00 84.75 88 GLY A CA 1
ATOM 683 C C . GLY A 1 88 ? -7.558 -8.888 13.653 1.00 84.75 88 GLY A C 1
ATOM 684 O O . GLY A 1 88 ? -7.444 -10.087 13.883 1.00 84.75 88 GLY A O 1
ATOM 685 N N . LYS A 1 89 ? -8.622 -8.415 12.993 1.00 86.25 89 LYS A N 1
ATOM 686 C CA . LYS A 1 89 ? -9.672 -9.283 12.420 1.00 86.25 89 LYS A CA 1
ATOM 687 C C . LYS A 1 89 ? -9.294 -9.867 11.056 1.00 86.25 89 LYS A C 1
ATOM 689 O O . LYS A 1 89 ? -9.986 -10.756 10.568 1.00 86.25 89 LYS A O 1
ATOM 694 N N . VAL A 1 90 ? -8.262 -9.325 10.417 1.00 85.25 90 VAL A N 1
ATOM 695 C CA . VAL A 1 90 ? -7.752 -9.752 9.112 1.00 85.25 90 VAL A CA 1
ATOM 696 C C . VAL A 1 90 ? -6.260 -10.025 9.255 1.00 85.25 90 VAL A C 1
ATOM 698 O O . VAL A 1 90 ? -5.525 -9.142 9.694 1.00 85.25 90 VAL A O 1
ATOM 701 N N . THR A 1 91 ? -5.835 -11.229 8.871 1.00 83.50 91 THR A N 1
ATOM 702 C CA . THR A 1 91 ? -4.422 -11.624 8.804 1.00 83.50 91 THR A CA 1
ATOM 703 C C . THR A 1 91 ? -3.681 -10.781 7.778 1.00 83.50 91 THR A C 1
ATOM 705 O O . THR A 1 91 ? -4.160 -10.596 6.655 1.00 83.50 91 THR A O 1
ATOM 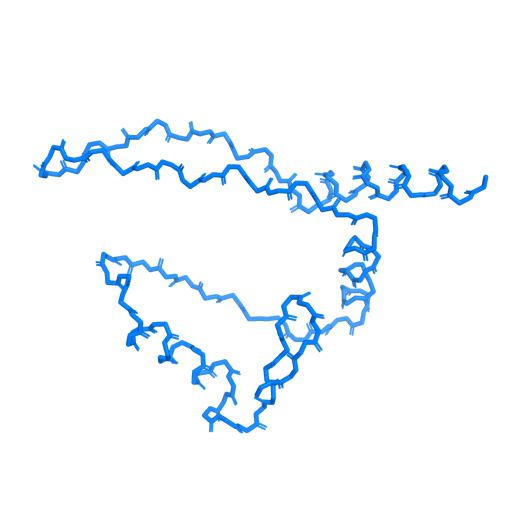708 N N . LEU A 1 92 ? -2.513 -10.280 8.159 1.00 82.94 92 LEU A N 1
ATOM 709 C CA . LEU A 1 92 ? -1.651 -9.491 7.291 1.00 82.94 92 LEU A CA 1
ATOM 710 C C . LEU A 1 92 ? -0.616 -10.405 6.644 1.00 82.94 92 LEU A C 1
ATOM 712 O O . LEU A 1 92 ? 0.155 -11.055 7.337 1.00 82.94 92 LEU A O 1
ATOM 716 N N . GLU A 1 93 ? -0.571 -10.427 5.317 1.00 84.56 93 GLU A N 1
ATOM 717 C CA . GLU A 1 93 ? 0.483 -11.115 4.571 1.00 84.56 93 GLU A CA 1
ATOM 718 C C . GLU A 1 93 ? 1.603 -10.122 4.230 1.00 84.56 93 GLU A C 1
ATOM 720 O O . GLU A 1 93 ? 1.339 -9.025 3.722 1.00 84.56 93 GLU A O 1
ATOM 725 N N . ASN A 1 94 ? 2.856 -10.480 4.519 1.00 82.31 94 ASN A N 1
ATOM 726 C CA . ASN A 1 94 ? 4.015 -9.684 4.121 1.00 82.31 94 ASN A CA 1
ATOM 727 C C . ASN A 1 94 ? 4.423 -9.958 2.657 1.00 82.31 94 ASN A C 1
ATOM 729 O O . ASN A 1 94 ? 3.852 -10.785 1.946 1.00 82.31 94 ASN A O 1
ATOM 733 N N . ASP A 1 95 ? 5.418 -9.236 2.151 1.00 72.56 95 ASP A N 1
ATOM 734 C CA . ASP A 1 95 ? 5.866 -9.369 0.765 1.00 72.56 95 ASP A CA 1
ATOM 735 C C . ASP A 1 95 ? 6.505 -10.732 0.449 1.00 72.56 95 ASP A C 1
ATOM 737 O O . ASP A 1 95 ? 6.456 -11.142 -0.717 1.00 72.56 95 ASP A O 1
ATOM 741 N N . ALA A 1 96 ? 7.019 -11.428 1.470 1.00 76.88 96 ALA A N 1
ATOM 742 C CA . ALA A 1 96 ? 7.533 -12.795 1.413 1.00 76.88 96 ALA A CA 1
ATOM 743 C C . ALA A 1 96 ? 6.437 -13.881 1.485 1.00 76.88 96 ALA A C 1
ATOM 745 O O . ALA A 1 96 ? 6.732 -15.047 1.228 1.00 76.88 96 ALA A O 1
ATOM 746 N N . GLY A 1 97 ? 5.182 -13.510 1.760 1.00 75.50 97 GLY A N 1
ATOM 747 C CA . GLY A 1 97 ? 4.048 -14.435 1.853 1.00 75.50 97 GLY A CA 1
ATOM 748 C C . GLY A 1 97 ? 3.784 -14.985 3.258 1.00 75.50 97 GLY A C 1
ATOM 749 O O . GLY A 1 97 ? 2.993 -15.912 3.417 1.00 75.50 97 GLY A O 1
ATOM 750 N N . GLU A 1 98 ? 4.440 -14.448 4.285 1.00 81.38 98 GLU A N 1
ATOM 751 C CA . GLU A 1 98 ? 4.228 -14.859 5.674 1.00 81.38 98 GLU A CA 1
ATOM 752 C C . GLU A 1 98 ? 3.016 -14.118 6.254 1.00 81.38 98 GLU A C 1
ATOM 754 O O . GLU A 1 98 ? 2.880 -12.905 6.077 1.00 81.38 98 GLU A O 1
ATOM 759 N N . CYS A 1 99 ? 2.133 -14.847 6.941 1.00 84.31 99 CYS A N 1
ATOM 760 C CA . CYS A 1 99 ? 0.918 -14.304 7.549 1.00 84.31 99 CYS A CA 1
ATOM 761 C C . CYS A 1 99 ? 1.135 -13.987 9.038 1.00 84.31 99 CYS A C 1
ATOM 763 O O . CYS A 1 99 ? 1.640 -14.835 9.777 1.00 84.31 99 CYS A O 1
ATOM 765 N N . HIS A 1 100 ? 0.699 -12.803 9.473 1.00 70.69 100 HIS A N 1
ATOM 766 C CA . HIS A 1 100 ? 0.744 -12.307 10.853 1.00 70.69 100 HIS A CA 1
ATOM 767 C C . HIS A 1 100 ? -0.634 -11.864 11.354 1.00 70.69 100 HIS A C 1
ATOM 769 O O . HIS A 1 100 ? -1.466 -11.416 10.526 1.00 70.69 100 HIS A O 1
#